Protein AF-A0A091WRX3-F1 (afdb_monomer)

Nearest PDB structures (foldseek):
  2jgs-assembly1_D  TM=9.281E-01  e=1.003E-06  Gallus gallus
  7p4z-assembly1_B-2  TM=9.267E-01  e=4.857E-06  Gallus gallus
  5lur-assembly1_A-2  TM=9.224E-01  e=6.375E-06  Gallus gallus
  2uyw-assembly1_A  TM=9.245E-01  e=2.110E-05  Xenopus tropicalis
  2uz2-assembly1_A-2  TM=9.163E-01  e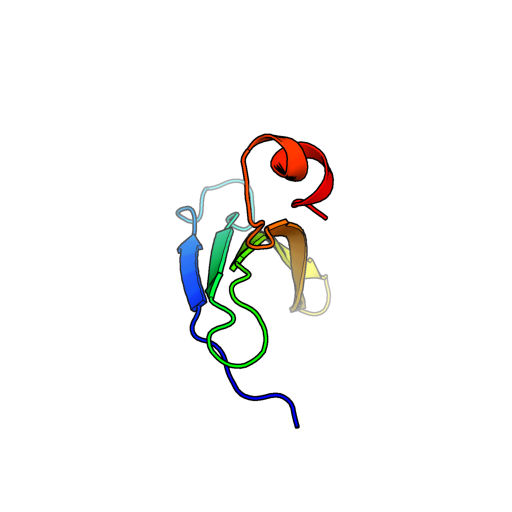=6.611E-05  Xenopus tropicalis

Sequence (73 aa):
CARASPLKGAQQQPGEGGWPTFAFSVRWDKFSNATTAFAGQCFVDTGGKETLTTMWLLREAVGSLEEDWKATR

Solvent-accessible surface area (backbone atoms only — not comparable to full-atom values): 4429 Å² total; per-residue (Å²): 133,93,74,93,60,60,70,56,68,56,65,52,74,79,54,100,84,53,65,38,44,35,38,36,37,36,47,36,87,88,84,43,82,28,38,36,42,38,40,34,34,54,44,68,51,97,85,67,52,76,42,80,50,69,52,69,42,41,36,52,70,66,97,49,77,92,47,50,89,74,28,64,87

Structure (mmCIF, N/CA/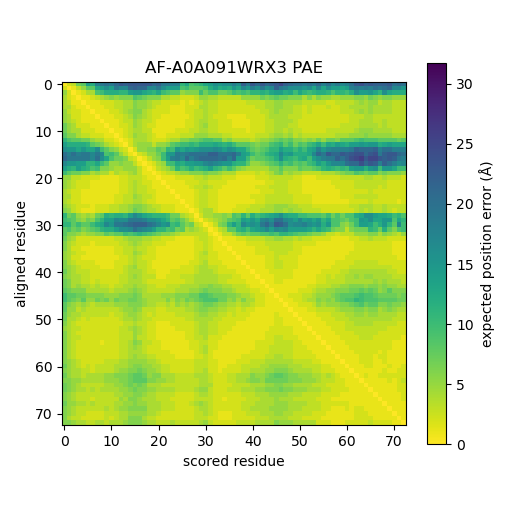C/O backbone):
data_AF-A0A091WRX3-F1
#
_entry.id   AF-A0A091WRX3-F1
#
loop_
_atom_site.group_PDB
_atom_site.id
_atom_site.type_symbol
_atom_site.label_atom_id
_atom_site.label_alt_id
_atom_site.label_comp_id
_atom_site.label_asym_id
_atom_site.label_entity_id
_atom_site.label_seq_id
_atom_site.pdbx_PDB_ins_code
_atom_site.Cartn_x
_atom_site.Cartn_y
_atom_site.Cartn_z
_atom_site.occupancy
_atom_site.B_iso_or_equiv
_atom_site.auth_seq_id
_atom_site.auth_comp_id
_atom_site.auth_asym_id
_atom_site.auth_atom_id
_atom_site.pdbx_PDB_model_num
ATOM 1 N N . CYS A 1 1 ? -10.538 -10.244 -17.733 1.00 61.59 1 CYS A N 1
ATOM 2 C CA . CYS A 1 1 ? -10.892 -11.094 -16.574 1.00 61.59 1 CYS A CA 1
ATOM 3 C C . CYS A 1 1 ? -9.819 -10.958 -15.505 1.00 61.59 1 CYS A C 1
ATOM 5 O O . CYS A 1 1 ? -8.684 -11.322 -15.790 1.00 61.59 1 CYS A O 1
ATOM 7 N N . ALA A 1 2 ? -10.147 -10.434 -14.321 1.00 65.19 2 ALA A N 1
ATOM 8 C CA . ALA A 1 2 ? -9.232 -10.461 -13.179 1.00 65.19 2 ALA A CA 1
ATOM 9 C C . ALA A 1 2 ? -9.029 -11.917 -12.713 1.00 65.19 2 ALA A C 1
ATOM 11 O O . ALA A 1 2 ? -9.957 -12.724 -12.764 1.00 65.19 2 ALA A O 1
ATOM 12 N N . ARG A 1 3 ? -7.808 -12.270 -12.309 1.00 78.88 3 ARG A N 1
ATOM 13 C CA . ARG A 1 3 ? -7.447 -13.575 -11.730 1.00 78.88 3 ARG A CA 1
ATOM 14 C C . ARG A 1 3 ? -6.911 -13.349 -10.324 1.00 78.88 3 ARG A C 1
ATOM 16 O O . ARG A 1 3 ? -6.306 -12.314 -10.067 1.00 78.88 3 ARG A O 1
ATOM 23 N N . ALA A 1 4 ? -7.132 -14.324 -9.447 1.00 89.31 4 ALA A N 1
ATOM 24 C CA . ALA A 1 4 ? -6.638 -14.282 -8.079 1.00 89.31 4 ALA A CA 1
ATOM 25 C C . ALA A 1 4 ? -5.102 -14.218 -8.050 1.00 89.31 4 ALA A C 1
ATOM 27 O O . ALA A 1 4 ? -4.435 -14.972 -8.762 1.00 89.31 4 ALA A O 1
ATOM 28 N N . SER A 1 5 ? -4.578 -13.334 -7.204 1.00 92.00 5 SER A N 1
ATOM 29 C CA . SER A 1 5 ? -3.155 -13.185 -6.904 1.00 92.00 5 SER A CA 1
ATOM 30 C C . SER A 1 5 ? -2.885 -13.607 -5.459 1.00 92.00 5 SER A C 1
ATOM 32 O O . SER A 1 5 ? -3.726 -13.354 -4.593 1.00 92.00 5 SER A O 1
ATOM 34 N N . PRO A 1 6 ? -1.740 -14.248 -5.174 1.00 93.38 6 PRO A N 1
ATOM 35 C CA . PRO A 1 6 ? -1.399 -14.645 -3.817 1.00 93.38 6 PRO A CA 1
ATOM 36 C C . PRO A 1 6 ? -1.072 -13.425 -2.950 1.00 93.38 6 PRO A C 1
ATOM 38 O O . PRO A 1 6 ? -0.453 -12.463 -3.416 1.00 93.38 6 PRO A O 1
ATOM 41 N N . LEU A 1 7 ? -1.424 -13.516 -1.665 1.00 95.81 7 LEU A N 1
ATOM 42 C CA . LEU A 1 7 ? -1.019 -12.560 -0.639 1.00 95.81 7 LEU A CA 1
ATOM 43 C C . LEU A 1 7 ? -0.307 -13.252 0.524 1.00 95.81 7 LEU A C 1
ATOM 45 O O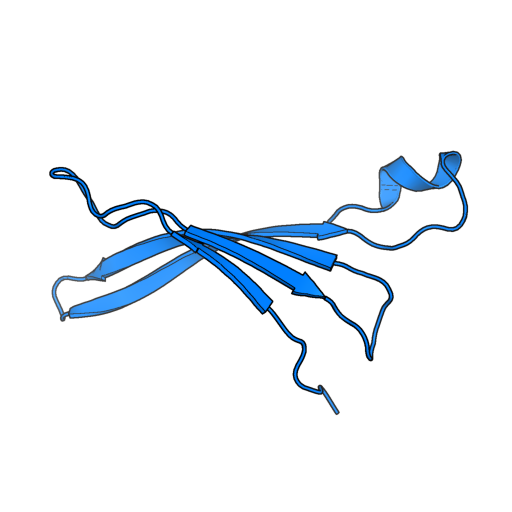 . LEU A 1 7 ? -0.586 -14.412 0.834 1.00 95.81 7 LEU A O 1
ATOM 49 N N . LYS A 1 8 ? 0.619 -12.537 1.165 1.00 98.06 8 LYS A N 1
ATOM 50 C CA . LYS A 1 8 ? 1.291 -12.960 2.405 1.00 98.06 8 LYS A CA 1
ATOM 51 C C . LYS A 1 8 ? 1.435 -11.775 3.343 1.00 98.06 8 LYS A C 1
ATOM 53 O O . LYS A 1 8 ? 1.824 -10.697 2.896 1.00 98.06 8 LYS A O 1
ATOM 58 N N . GLY A 1 9 ? 1.166 -11.980 4.626 1.00 97.81 9 GLY A N 1
ATOM 59 C CA . GLY A 1 9 ? 1.187 -10.910 5.613 1.00 97.81 9 GLY A CA 1
ATOM 60 C C . GLY A 1 9 ? 1.378 -11.386 7.041 1.00 97.81 9 GLY A C 1
ATOM 61 O O . GLY A 1 9 ? 1.568 -12.575 7.296 1.00 97.81 9 GLY A O 1
ATOM 62 N N . ALA A 1 10 ? 1.327 -10.421 7.947 1.00 97.25 10 ALA A N 1
ATOM 63 C CA . ALA A 1 10 ? 1.408 -10.600 9.383 1.00 97.25 10 ALA A CA 1
ATOM 64 C C . ALA A 1 10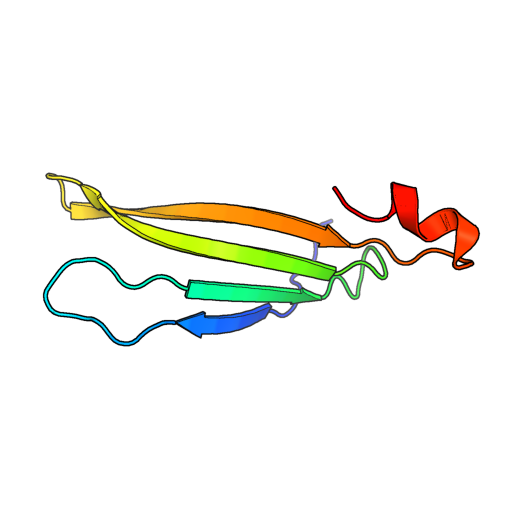 ? 0.513 -9.571 10.086 1.00 97.25 10 ALA A C 1
ATOM 66 O O . ALA A 1 10 ? 0.178 -8.519 9.538 1.00 97.25 10 ALA A O 1
ATOM 67 N N . GLN A 1 11 ? 0.150 -9.885 11.320 1.00 95.81 11 GLN A N 1
ATOM 68 C CA . GLN A 1 11 ? -0.674 -9.060 12.190 1.00 95.81 11 GLN A CA 1
ATOM 69 C C . GLN A 1 11 ? 0.037 -8.928 13.540 1.00 95.81 11 GLN A C 1
ATOM 71 O O . GLN A 1 11 ? 0.661 -9.885 14.004 1.00 95.81 11 GLN A O 1
ATOM 76 N N . GLN A 1 12 ? -0.063 -7.754 14.167 1.00 92.31 12 GLN A N 1
ATOM 77 C CA . GLN A 1 12 ? 0.397 -7.555 15.541 1.00 92.31 12 GLN A CA 1
ATOM 78 C C . GLN A 1 12 ? -0.414 -8.415 16.514 1.00 92.31 12 GLN A C 1
ATOM 80 O O . GLN A 1 12 ? -1.595 -8.696 16.289 1.00 92.31 12 GLN A O 1
ATOM 85 N N . GLN A 1 13 ? 0.201 -8.817 17.626 1.00 87.56 13 GLN A N 1
ATOM 86 C CA . GLN A 1 13 ? -0.559 -9.475 18.685 1.00 87.56 13 GLN A CA 1
ATOM 87 C C . GLN A 1 13 ? -1.638 -8.517 19.216 1.00 87.56 13 GLN A C 1
ATOM 89 O O . GLN A 1 13 ? -1.375 -7.316 19.327 1.00 87.56 13 GLN A O 1
ATOM 94 N N . PRO A 1 14 ? -2.847 -9.012 19.531 1.00 81.62 14 PRO A N 1
ATOM 95 C CA . PRO A 1 14 ? -3.848 -8.200 20.210 1.00 81.62 14 PRO A CA 1
ATOM 96 C C . PRO A 1 14 ? 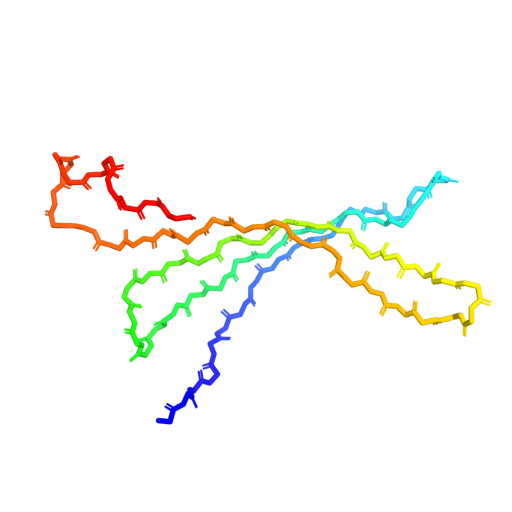-3.261 -7.658 21.523 1.00 81.62 14 PRO A C 1
ATOM 98 O O . PRO A 1 14 ? -2.844 -8.436 22.378 1.00 81.62 14 PRO A O 1
ATOM 101 N N . GLY A 1 15 ? -3.173 -6.334 21.649 1.00 76.50 15 GLY A N 1
ATOM 102 C CA . GLY A 1 15 ? -2.756 -5.658 22.879 1.00 76.50 15 GLY A CA 1
ATOM 103 C C . GLY A 1 15 ? -3.958 -5.181 23.696 1.00 76.50 15 GLY A C 1
ATOM 104 O O . GLY A 1 15 ? -5.093 -5.237 23.231 1.00 76.50 15 GLY A O 1
ATOM 105 N N . GLU A 1 16 ? -3.714 -4.648 24.895 1.00 65.81 16 GLU A N 1
ATOM 106 C CA . GLU A 1 16 ? -4.778 -4.201 25.815 1.00 65.81 16 GLU A CA 1
ATOM 107 C C . GLU A 1 16 ? -5.558 -2.958 25.332 1.00 65.81 16 GLU A C 1
ATOM 109 O O . GLU A 1 16 ? -6.617 -2.653 25.870 1.00 65.81 16 GLU A O 1
ATOM 114 N N . GLY A 1 17 ? -5.061 -2.232 24.321 1.00 65.38 17 GLY A N 1
ATOM 115 C CA . GLY A 1 17 ? -5.548 -0.889 23.977 1.00 65.38 17 GLY A CA 1
ATOM 116 C C . GLY A 1 17 ? -6.253 -0.711 22.626 1.00 65.38 17 GLY A C 1
ATOM 117 O O . GLY A 1 17 ? -6.660 0.410 22.328 1.00 65.38 17 GLY A O 1
ATOM 118 N N . GLY A 1 18 ? -6.393 -1.746 21.785 1.00 78.06 18 GLY A N 1
ATOM 119 C CA . GLY A 1 18 ? -7.074 -1.596 20.490 1.00 78.06 18 GLY A CA 1
ATOM 120 C C . GLY A 1 18 ? -6.959 -2.780 19.529 1.00 78.06 18 GLY A C 1
ATOM 121 O O . GLY A 1 18 ? -6.242 -3.748 19.778 1.00 78.06 18 GLY A O 1
ATOM 122 N N . TRP A 1 19 ? -7.667 -2.685 18.399 1.00 83.94 19 TRP A N 1
ATOM 123 C CA . TRP A 1 19 ? -7.603 -3.676 17.323 1.00 83.94 19 TRP A CA 1
ATOM 124 C C . TRP A 1 19 ? -6.200 -3.720 16.701 1.00 83.94 19 TRP A C 1
ATOM 126 O O . TRP A 1 19 ? -5.628 -2.659 16.434 1.00 83.94 19 TRP A O 1
ATOM 136 N N . PRO A 1 20 ? -5.627 -4.907 16.449 1.00 89.06 20 PRO A N 1
ATOM 137 C CA . PRO A 1 20 ? -4.249 -5.014 15.995 1.00 89.06 20 PRO A CA 1
ATOM 138 C C . PRO A 1 20 ? -4.078 -4.450 14.581 1.00 89.06 20 PRO A C 1
ATOM 140 O O . PRO A 1 20 ? -4.934 -4.619 13.707 1.00 89.06 20 PRO A O 1
ATOM 143 N N . THR A 1 21 ? -2.941 -3.799 14.343 1.00 95.00 21 THR A N 1
ATOM 144 C CA . THR A 1 21 ? -2.528 -3.437 12.987 1.00 95.00 21 THR A CA 1
ATOM 145 C C . THR A 1 21 ? -2.012 -4.667 12.245 1.00 95.00 21 THR A C 1
ATOM 147 O O . THR A 1 21 ? -1.523 -5.634 12.840 1.00 95.00 21 THR A O 1
ATOM 150 N N . PHE A 1 22 ? -2.124 -4.638 10.923 1.00 96.81 22 PHE A N 1
ATOM 151 C CA . PHE A 1 22 ? -1.675 -5.707 10.043 1.00 96.81 22 PHE A CA 1
ATOM 152 C C . PHE A 1 22 ? -0.975 -5.136 8.815 1.00 96.81 22 PHE A C 1
ATOM 154 O O . PHE A 1 22 ? -1.167 -3.976 8.441 1.00 96.81 22 PHE A O 1
ATOM 161 N N . ALA A 1 23 ? -0.190 -5.983 8.160 1.00 98.25 23 ALA A N 1
ATOM 162 C CA . ALA A 1 23 ? 0.363 -5.695 6.851 1.00 98.25 23 ALA A CA 1
ATOM 163 C C . ALA A 1 23 ? 0.404 -6.960 5.997 1.00 98.25 23 ALA A C 1
ATOM 165 O O . ALA A 1 23 ? 0.668 -8.055 6.493 1.00 98.25 23 ALA A O 1
ATOM 166 N N . PHE A 1 24 ? 0.172 -6.813 4.697 1.00 98.50 24 PHE A N 1
ATOM 167 C CA . PHE A 1 24 ? 0.346 -7.894 3.733 1.00 98.50 24 PHE A CA 1
ATOM 168 C C . PHE A 1 24 ? 0.839 -7.363 2.390 1.00 98.50 24 PHE A C 1
ATOM 170 O O . PHE A 1 24 ? 0.675 -6.195 2.054 1.00 98.50 24 PHE A O 1
ATOM 177 N N . SER A 1 25 ? 1.448 -8.244 1.610 1.00 98.06 25 SER A N 1
ATOM 178 C CA . SER A 1 25 ? 1.899 -7.981 0.246 1.00 98.06 25 SER A CA 1
ATOM 179 C C . SER A 1 25 ? 1.109 -8.837 -0.734 1.00 98.06 25 SER A C 1
ATOM 181 O O . SER A 1 25 ? 0.790 -9.987 -0.423 1.00 98.06 25 SER A O 1
ATOM 183 N N . VAL A 1 26 ? 0.809 -8.286 -1.908 1.00 96.69 26 VAL A N 1
ATOM 184 C CA . VAL A 1 26 ? 0.176 -8.985 -3.033 1.00 96.69 26 VAL A CA 1
ATOM 185 C C . VAL A 1 26 ? 1.136 -8.978 -4.214 1.00 96.69 26 VAL A C 1
ATOM 187 O O . VAL A 1 26 ? 1.629 -7.916 -4.604 1.00 96.69 26 VAL A O 1
ATOM 190 N N . ARG A 1 27 ? 1.387 -10.157 -4.793 1.00 93.38 27 ARG A N 1
ATOM 191 C CA . ARG A 1 27 ? 2.203 -10.304 -6.007 1.00 93.38 27 ARG A CA 1
ATOM 192 C C . ARG A 1 27 ? 1.304 -10.465 -7.234 1.00 93.38 27 ARG A C 1
ATOM 194 O O . ARG A 1 27 ? 0.517 -11.412 -7.318 1.00 93.38 27 ARG A O 1
ATOM 201 N N . TRP A 1 28 ? 1.415 -9.560 -8.202 1.00 92.25 28 TRP A N 1
ATOM 202 C CA . TRP A 1 28 ? 0.484 -9.475 -9.334 1.00 92.25 28 TRP A CA 1
ATOM 203 C C . TRP A 1 28 ? 0.868 -10.348 -10.546 1.00 92.25 28 TRP A C 1
ATOM 205 O O . TRP A 1 28 ? 0.770 -9.902 -11.681 1.00 92.25 28 TRP A O 1
ATOM 215 N N . ASP A 1 29 ? 1.213 -11.624 -10.340 1.00 75.25 29 ASP A N 1
ATOM 216 C CA . ASP A 1 29 ? 1.861 -12.523 -11.329 1.00 75.25 29 ASP A CA 1
ATOM 217 C C . ASP A 1 29 ? 1.255 -12.587 -12.753 1.00 75.25 29 ASP A C 1
ATOM 219 O O . ASP A 1 29 ? 1.920 -13.002 -13.700 1.00 75.25 29 ASP A O 1
ATOM 223 N N . LYS A 1 30 ? -0.024 -12.241 -12.929 1.00 68.75 30 LYS A N 1
ATOM 224 C CA . LYS A 1 30 ? -0.755 -12.390 -14.200 1.00 68.75 30 LYS A CA 1
ATOM 225 C C . LYS A 1 30 ? -0.926 -11.106 -15.010 1.00 68.75 30 LYS A C 1
ATOM 227 O O . LYS A 1 30 ? -1.159 -11.219 -16.211 1.00 68.75 30 LYS A O 1
ATOM 232 N N . PHE A 1 31 ? -0.884 -9.930 -14.382 1.00 66.44 31 PHE A N 1
ATOM 233 C CA . PHE A 1 31 ? -1.288 -8.668 -15.030 1.00 66.44 31 PHE A CA 1
ATOM 234 C C . PHE A 1 31 ? -0.226 -7.574 -14.964 1.00 66.44 31 PHE A C 1
ATOM 236 O O . PHE A 1 31 ? -0.295 -6.628 -15.744 1.00 66.44 31 PHE A O 1
ATOM 243 N N . SER A 1 32 ? 0.758 -7.699 -14.075 1.00 78.25 32 SER A N 1
ATOM 244 C CA . SER A 1 32 ? 1.906 -6.801 -14.014 1.00 78.25 32 SER A CA 1
ATOM 245 C C . SER A 1 32 ? 3.014 -7.435 -13.177 1.00 78.25 32 SER A C 1
ATOM 247 O O . SER A 1 32 ? 2.753 -8.161 -12.227 1.00 78.25 32 SER A O 1
ATOM 249 N N . ASN A 1 33 ? 4.273 -7.094 -13.439 1.00 87.94 33 ASN A N 1
ATOM 250 C CA . ASN A 1 33 ? 5.364 -7.440 -12.518 1.00 87.94 33 ASN A CA 1
ATOM 251 C C . ASN A 1 33 ? 5.365 -6.535 -11.267 1.00 87.94 33 ASN A C 1
ATOM 253 O O . ASN A 1 33 ? 6.410 -6.297 -10.667 1.00 87.94 33 ASN A O 1
ATOM 257 N N . ALA A 1 34 ? 4.206 -5.982 -10.899 1.00 93.88 34 ALA A N 1
ATOM 258 C CA . ALA A 1 34 ? 4.071 -5.078 -9.776 1.00 93.88 34 ALA A CA 1
ATOM 259 C C . ALA A 1 34 ? 3.845 -5.848 -8.469 1.00 93.88 34 ALA A C 1
ATOM 261 O O . ALA A 1 34 ? 3.400 -7.000 -8.445 1.00 93.88 34 ALA A O 1
ATOM 262 N N . THR A 1 35 ? 4.100 -5.168 -7.359 1.00 96.00 35 THR A N 1
ATOM 263 C CA . THR A 1 35 ? 3.779 -5.639 -6.010 1.00 96.00 35 THR A CA 1
ATOM 264 C C . THR A 1 35 ? 3.049 -4.531 -5.272 1.00 96.00 35 THR A C 1
ATOM 266 O O . THR A 1 35 ? 3.472 -3.380 -5.331 1.00 96.00 35 THR A O 1
ATOM 269 N N . THR A 1 36 ? 1.973 -4.858 -4.559 1.00 97.75 36 THR A N 1
ATOM 270 C CA . THR A 1 36 ? 1.329 -3.900 -3.648 1.00 97.75 36 THR A CA 1
ATOM 271 C C . THR A 1 36 ? 1.532 -4.343 -2.215 1.00 97.75 36 THR A C 1
ATOM 273 O O . THR A 1 36 ? 1.230 -5.488 -1.878 1.00 97.75 36 THR A O 1
ATOM 276 N N . ALA A 1 37 ? 2.021 -3.440 -1.372 1.00 98.38 37 ALA A N 1
ATOM 277 C CA . ALA A 1 37 ? 2.014 -3.617 0.072 1.00 98.38 37 ALA A CA 1
ATOM 278 C C . ALA A 1 37 ? 0.829 -2.850 0.660 1.00 98.38 37 ALA A C 1
ATOM 280 O O . ALA A 1 37 ? 0.616 -1.690 0.316 1.00 98.38 37 ALA A O 1
ATOM 281 N N . PHE A 1 38 ? 0.079 -3.499 1.542 1.00 98.69 38 PHE A N 1
ATOM 282 C CA . PHE A 1 38 ? -1.003 -2.914 2.322 1.00 98.69 38 PHE A CA 1
ATOM 283 C C . PHE A 1 38 ? -0.597 -2.903 3.790 1.00 98.69 38 PHE A C 1
ATOM 285 O O . PHE A 1 38 ? -0.056 -3.893 4.289 1.00 98.69 38 PHE A O 1
ATOM 292 N N . ALA A 1 39 ? -0.904 -1.813 4.483 1.00 98.44 39 ALA A N 1
ATOM 293 C CA . ALA A 1 39 ? -0.819 -1.716 5.934 1.00 98.44 39 ALA A CA 1
ATOM 294 C C . ALA A 1 39 ? -2.106 -1.080 6.459 1.00 98.44 39 ALA A C 1
ATOM 296 O O . ALA A 1 39 ? -2.643 -0.154 5.845 1.00 98.44 39 ALA A O 1
ATOM 297 N N . GLY A 1 40 ? -2.624 -1.587 7.571 1.00 97.00 40 GLY A N 1
ATOM 298 C CA . GLY A 1 40 ? -3.915 -1.139 8.065 1.00 97.00 40 GLY A CA 1
ATOM 299 C C . GLY A 1 40 ? -4.263 -1.630 9.455 1.00 97.00 40 GLY A C 1
ATOM 300 O O . GLY A 1 40 ? -3.441 -2.201 10.171 1.00 97.00 40 GLY A O 1
ATOM 301 N N . GLN A 1 41 ? -5.514 -1.382 9.815 1.00 95.56 41 GLN A N 1
ATOM 302 C CA . GLN A 1 41 ? -6.114 -1.749 11.090 1.00 95.56 41 GLN A CA 1
ATOM 303 C C . GLN A 1 41 ? -7.567 -2.172 10.859 1.00 95.56 41 GLN A C 1
ATOM 305 O O . GLN A 1 41 ? -8.229 -1.667 9.948 1.00 95.56 41 GLN A O 1
ATOM 310 N N . CYS A 1 42 ? -8.046 -3.127 11.655 1.00 92.44 42 CYS A N 1
ATOM 311 C CA . CYS A 1 42 ? -9.463 -3.472 11.701 1.00 92.44 42 CYS A CA 1
ATOM 312 C C . CYS A 1 42 ? -10.188 -2.554 12.690 1.00 92.44 42 CYS A C 1
ATOM 314 O O . CYS A 1 42 ? -9.669 -2.274 13.763 1.00 92.44 42 CYS A O 1
ATOM 316 N N . PHE A 1 43 ? -11.389 -2.108 12.353 1.00 91.00 43 PHE A N 1
ATOM 317 C CA . PHE A 1 43 ? -12.276 -1.375 13.246 1.00 91.00 43 PHE A CA 1
ATOM 318 C C . PHE A 1 43 ? -13.626 -2.071 13.294 1.00 91.00 43 PHE A C 1
ATOM 320 O O . PHE A 1 43 ? -14.129 -2.508 12.262 1.00 91.00 43 PHE A O 1
ATOM 327 N N . VAL A 1 44 ? -14.219 -2.141 14.482 1.00 90.75 44 VAL A N 1
ATOM 328 C CA . VAL A 1 44 ? -15.562 -2.687 14.687 1.00 90.75 44 VAL A CA 1
ATOM 329 C C . VAL A 1 44 ? -16.460 -1.563 15.176 1.00 90.75 44 VAL A C 1
ATOM 331 O O . VAL A 1 44 ? -16.126 -0.894 16.155 1.00 90.75 44 VAL A O 1
ATOM 334 N N . ASP A 1 45 ? -17.557 -1.316 14.464 1.00 91.31 45 ASP A N 1
ATOM 335 C CA . ASP A 1 45 ? -18.525 -0.289 14.849 1.00 91.31 45 ASP A CA 1
ATOM 336 C C . ASP A 1 45 ? -19.485 -0.767 15.955 1.00 91.31 45 ASP A C 1
ATOM 338 O O . ASP A 1 45 ? -19.440 -1.909 16.416 1.00 91.31 45 ASP A O 1
ATOM 342 N N . THR A 1 46 ? -20.379 0.120 16.396 1.00 93.94 46 THR A N 1
ATOM 343 C CA . THR A 1 46 ? -21.362 -0.182 17.451 1.00 93.94 46 THR A CA 1
ATOM 344 C C . THR A 1 46 ? -22.381 -1.254 17.056 1.00 93.94 46 THR A C 1
ATOM 346 O O . THR A 1 46 ? -23.019 -1.828 17.935 1.00 93.94 46 THR A O 1
ATOM 349 N N . GLY A 1 47 ? -22.537 -1.537 15.759 1.00 95.56 47 GLY A N 1
ATOM 350 C CA . GLY A 1 47 ? -23.375 -2.612 15.227 1.00 95.56 47 GLY A CA 1
ATOM 351 C C . GLY A 1 47 ? -22.625 -3.931 15.022 1.00 95.56 47 GLY A C 1
ATOM 352 O O . GLY A 1 47 ? -23.225 -4.893 14.544 1.00 95.56 47 GLY A O 1
ATOM 353 N N . GLY A 1 48 ? -21.333 -3.991 15.363 1.00 93.19 48 GLY A N 1
ATOM 354 C CA . GLY A 1 48 ? -20.492 -5.173 15.184 1.00 93.19 48 GLY A CA 1
ATOM 355 C C . GLY A 1 48 ? -19.941 -5.349 13.766 1.00 93.19 48 GLY A C 1
ATOM 356 O O . GLY A 1 48 ? -19.389 -6.405 13.462 1.00 93.19 48 GLY A O 1
ATOM 357 N N . LYS A 1 49 ? -20.078 -4.355 12.878 1.00 96.00 49 LYS A N 1
ATOM 358 C CA . LYS A 1 49 ? -19.534 -4.440 11.518 1.00 96.00 49 LYS A CA 1
ATOM 359 C C . LYS A 1 49 ? -18.030 -4.188 11.533 1.00 96.00 49 LYS A C 1
ATOM 361 O O . LYS A 1 49 ? -17.570 -3.133 11.969 1.00 96.00 49 LYS A O 1
ATOM 366 N N . GLU A 1 50 ? -17.280 -5.128 10.970 1.00 94.19 50 GLU A N 1
ATOM 367 C CA . GLU A 1 50 ? -15.831 -5.025 10.798 1.00 94.19 50 GLU A CA 1
ATOM 368 C C . GLU A 1 50 ? -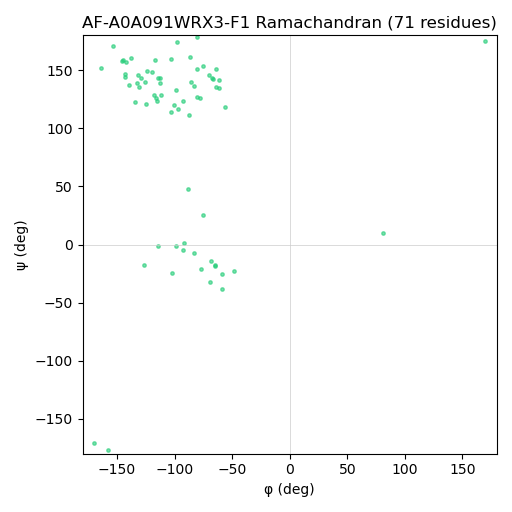15.472 -4.222 9.536 1.00 94.19 50 GLU A C 1
ATOM 370 O O . GLU A 1 50 ? -16.057 -4.403 8.464 1.00 94.19 50 GLU A O 1
ATOM 3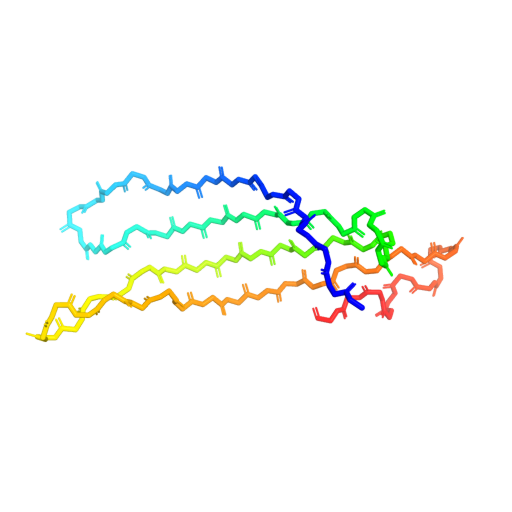75 N N . THR A 1 51 ? -14.490 -3.330 9.649 1.00 95.50 51 THR A N 1
ATOM 376 C CA . THR A 1 51 ? -13.946 -2.529 8.546 1.00 95.50 51 THR A CA 1
ATOM 377 C C . THR A 1 51 ? -12.424 -2.540 8.604 1.00 95.50 51 THR A C 1
ATOM 379 O O . THR A 1 51 ? -11.833 -2.109 9.589 1.00 95.50 51 THR A O 1
ATOM 382 N N . LEU A 1 52 ? -11.775 -2.982 7.526 1.00 96.56 52 LEU A N 1
ATOM 383 C CA . LEU A 1 52 ? -10.328 -2.853 7.363 1.00 96.56 52 LEU A CA 1
ATOM 384 C C . LEU A 1 52 ? -10.013 -1.499 6.726 1.00 96.56 52 LEU A C 1
ATOM 386 O O . LEU A 1 52 ? -10.307 -1.281 5.551 1.00 96.56 52 LEU A O 1
ATOM 390 N N .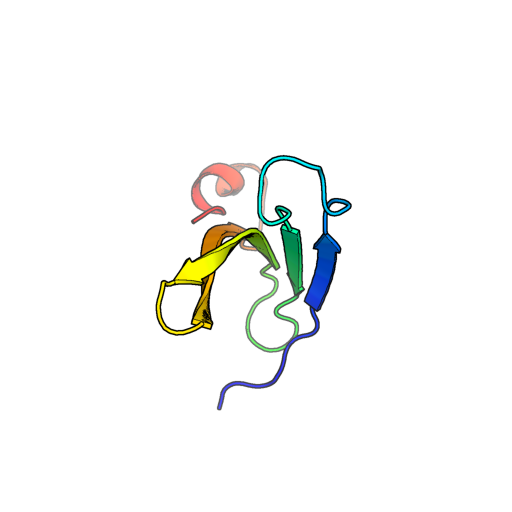 THR A 1 53 ? -9.400 -0.591 7.477 1.00 97.44 53 THR A N 1
ATOM 391 C CA . THR A 1 53 ? -8.873 0.658 6.913 1.00 97.44 53 THR A CA 1
ATOM 392 C C . THR A 1 53 ? -7.414 0.451 6.548 1.00 97.44 53 THR A C 1
ATOM 394 O O . THR A 1 53 ? -6.611 0.082 7.409 1.00 97.44 53 THR A O 1
ATOM 397 N N . THR A 1 54 ? -7.059 0.689 5.289 1.00 98.31 54 THR A N 1
ATOM 398 C CA . THR A 1 54 ? -5.710 0.422 4.781 1.00 98.31 54 THR A CA 1
ATOM 399 C C . THR A 1 54 ? -5.161 1.599 3.999 1.00 98.31 54 THR A C 1
ATOM 401 O O . THR A 1 54 ? -5.889 2.225 3.230 1.00 98.31 54 THR A O 1
ATOM 404 N N . MET A 1 55 ? -3.854 1.805 4.104 1.00 98.62 55 MET A N 1
ATOM 405 C CA . MET A 1 55 ? -3.066 2.487 3.083 1.00 98.62 55 MET A CA 1
ATOM 406 C C . MET A 1 55 ? -2.282 1.449 2.285 1.00 98.62 55 MET A C 1
ATOM 408 O O . MET A 1 55 ? -2.066 0.322 2.743 1.00 98.62 55 MET A O 1
ATOM 412 N N . TRP A 1 56 ? -1.863 1.828 1.085 1.00 98.62 56 TRP A N 1
ATOM 413 C CA . TRP A 1 56 ? -1.110 0.946 0.212 1.00 98.62 56 TRP A CA 1
ATOM 414 C C . TRP A 1 56 ? -0.023 1.699 -0.540 1.00 98.62 56 TRP A C 1
ATOM 416 O O . TRP A 1 56 ? -0.108 2.908 -0.724 1.00 98.62 56 TRP A O 1
ATOM 426 N N . LEU A 1 57 ? 0.988 0.946 -0.965 1.00 98.50 57 LEU A N 1
ATOM 427 C CA . LEU A 1 57 ? 1.987 1.373 -1.938 1.00 98.50 57 LEU A CA 1
ATOM 428 C C . LEU A 1 57 ? 2.001 0.349 -3.063 1.00 98.50 57 LEU A C 1
ATOM 430 O O . LEU A 1 57 ? 2.232 -0.841 -2.815 1.00 98.50 57 LEU A O 1
ATOM 434 N N . LEU A 1 58 ? 1.738 0.795 -4.288 1.00 97.31 58 LEU A N 1
ATOM 435 C CA . LEU A 1 58 ? 1.861 -0.039 -5.480 1.00 97.31 58 LEU A CA 1
ATOM 436 C C . LEU A 1 58 ? 3.214 0.249 -6.104 1.00 97.31 58 LEU A C 1
ATOM 438 O O . LEU A 1 58 ? 3.462 1.354 -6.579 1.00 97.31 58 LEU A O 1
ATOM 442 N N . ARG A 1 59 ? 4.057 -0.776 -6.148 1.00 97.44 59 ARG A N 1
ATOM 443 C CA . ARG A 1 59 ? 5.371 -0.711 -6.759 1.00 97.44 59 ARG A CA 1
ATOM 444 C C . ARG A 1 59 ? 5.367 -1.390 -8.121 1.00 97.44 59 ARG A C 1
ATOM 446 O O . ARG A 1 59 ? 5.203 -2.607 -8.200 1.00 97.44 59 ARG A O 1
ATOM 453 N N . GLU A 1 60 ? 5.577 -0.615 -9.178 1.00 95.44 60 GLU A N 1
ATOM 454 C CA . GLU A 1 60 ? 5.781 -1.122 -10.535 1.00 95.44 60 GLU A CA 1
ATOM 455 C C . GLU A 1 60 ? 7.226 -1.594 -10.749 1.00 95.44 60 GLU A C 1
ATOM 457 O O . GLU A 1 60 ? 8.173 -1.093 -10.135 1.00 95.44 60 GLU A O 1
ATOM 462 N N . ALA A 1 61 ? 7.395 -2.570 -11.643 1.00 94.69 61 ALA A N 1
ATOM 463 C CA . ALA A 1 61 ? 8.703 -2.914 -12.182 1.00 94.69 61 ALA A CA 1
ATOM 464 C C . ALA A 1 61 ? 9.060 -1.915 -13.291 1.00 94.69 61 ALA A C 1
ATOM 466 O O . ALA A 1 61 ? 8.279 -1.732 -14.224 1.00 94.69 61 ALA A O 1
ATOM 467 N N . VAL A 1 62 ? 10.234 -1.298 -13.193 1.00 95.44 62 VAL A N 1
ATOM 468 C CA . VAL A 1 62 ? 10.770 -0.350 -14.181 1.00 95.44 62 VAL A CA 1
ATOM 469 C C . VAL A 1 62 ? 12.053 -0.894 -14.804 1.00 95.44 62 VAL A C 1
ATOM 471 O O . VAL A 1 62 ? 12.681 -1.792 -14.239 1.00 95.44 62 VAL A O 1
ATOM 474 N N . GLY A 1 63 ? 12.414 -0.396 -15.989 1.00 96.56 63 GLY A N 1
ATOM 475 C CA . GLY A 1 63 ? 13.527 -0.943 -16.770 1.00 96.56 63 GLY A CA 1
ATOM 476 C C . GLY A 1 63 ? 14.905 -0.531 -16.256 1.00 96.56 63 GLY A C 1
ATOM 477 O O . GLY A 1 63 ? 15.889 -1.210 -16.547 1.00 96.56 63 GLY A O 1
ATOM 478 N N . SER A 1 64 ? 14.984 0.562 -15.493 1.00 97.50 64 SER A N 1
ATOM 479 C CA . SER A 1 64 ? 16.241 1.094 -14.972 1.00 97.50 64 SER A CA 1
ATOM 480 C C . SER A 1 64 ? 16.053 1.894 -13.678 1.00 97.50 64 SER A C 1
ATOM 482 O O . SER A 1 64 ? 14.931 2.180 -13.255 1.00 97.50 64 SER A O 1
ATOM 484 N N . LEU A 1 65 ? 17.164 2.255 -13.030 1.00 97.38 65 LEU A N 1
ATOM 485 C CA . LEU A 1 65 ? 17.151 3.022 -11.782 1.00 97.38 65 LEU A CA 1
ATOM 486 C C . LEU A 1 65 ? 16.683 4.469 -11.998 1.00 97.38 65 LEU A C 1
ATOM 488 O O . LEU A 1 65 ? 16.023 5.044 -11.140 1.00 97.38 65 LEU A O 1
ATOM 492 N N . GLU A 1 66 ? 16.967 5.051 -13.161 1.00 98.38 66 GLU A N 1
ATO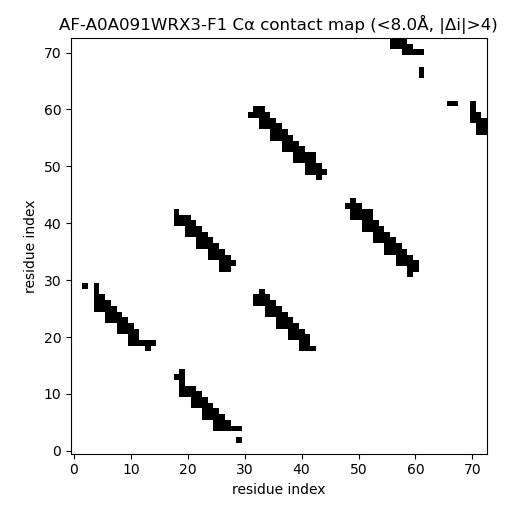M 493 C CA . GLU A 1 66 ? 16.548 6.409 -13.532 1.00 98.38 66 GLU A CA 1
ATOM 494 C C . GLU A 1 66 ? 15.023 6.532 -13.654 1.00 98.38 66 GLU A C 1
ATOM 496 O O . GLU A 1 66 ? 14.479 7.633 -13.608 1.00 98.38 66 GLU A O 1
ATOM 501 N N . GLU A 1 67 ? 14.321 5.408 -13.793 1.00 97.88 67 GLU A N 1
ATOM 502 C CA . GLU A 1 67 ? 12.863 5.334 -13.832 1.00 97.88 67 GLU A CA 1
ATOM 503 C C . GLU A 1 67 ? 12.223 5.087 -12.455 1.00 97.88 67 GLU A C 1
ATOM 505 O O . GLU A 1 67 ? 10.998 5.096 -12.346 1.00 97.88 67 GLU A O 1
ATOM 510 N N . ASP A 1 68 ? 13.014 4.879 -11.397 1.00 97.31 68 ASP A N 1
ATOM 511 C CA . ASP A 1 68 ? 12.525 4.522 -10.056 1.00 97.31 68 ASP A CA 1
ATOM 512 C C . ASP A 1 68 ? 11.561 5.559 -9.468 1.00 97.31 68 ASP A C 1
ATOM 514 O O . ASP A 1 68 ? 10.547 5.206 -8.866 1.00 97.31 68 ASP A O 1
ATOM 518 N N . TRP A 1 69 ? 11.834 6.842 -9.711 1.00 97.56 69 TRP A N 1
ATOM 519 C CA . TRP A 1 69 ? 11.085 7.959 -9.130 1.00 97.56 69 TRP A CA 1
ATOM 520 C C . TRP A 1 69 ? 9.587 7.949 -9.479 1.00 97.56 69 TRP A C 1
ATOM 522 O O . TRP A 1 69 ? 8.785 8.502 -8.729 1.00 97.56 69 TRP A O 1
ATOM 532 N N . LYS A 1 70 ? 9.201 7.322 -10.601 1.00 96.19 70 LYS A N 1
ATOM 533 C CA . LYS A 1 70 ? 7.803 7.195 -11.060 1.00 96.19 70 LYS A CA 1
ATOM 534 C C . LYS A 1 70 ? 7.164 5.845 -10.712 1.00 96.19 70 LYS A C 1
ATOM 536 O O . LYS A 1 70 ? 6.008 5.618 -11.057 1.00 96.19 70 LYS A O 1
ATOM 541 N N . ALA A 1 71 ? 7.905 4.932 -10.082 1.00 96.88 71 ALA A N 1
ATOM 542 C CA . ALA A 1 71 ? 7.510 3.531 -9.940 1.00 96.88 71 ALA A CA 1
ATOM 543 C C . ALA A 1 71 ? 6.559 3.255 -8.763 1.00 96.88 71 ALA A C 1
ATOM 545 O O . ALA A 1 71 ? 6.082 2.127 -8.629 1.00 96.88 71 ALA A O 1
ATOM 546 N N . THR A 1 72 ? 6.296 4.244 -7.905 1.00 97.88 72 THR A N 1
ATOM 547 C CA . THR A 1 72 ? 5.441 4.084 -6.722 1.00 97.88 72 THR A CA 1
ATOM 548 C C . THR A 1 72 ? 4.197 4.957 -6.838 1.00 97.88 72 THR A C 1
ATOM 550 O O . THR A 1 72 ? 4.308 6.166 -7.037 1.00 97.88 72 THR A O 1
ATOM 553 N N . ARG A 1 73 ? 3.023 4.335 -6.694 1.00 96.12 73 ARG A N 1
ATOM 554 C CA . ARG A 1 73 ? 1.735 5.015 -6.495 1.00 96.12 73 ARG A CA 1
ATOM 555 C C . ARG A 1 73 ? 1.250 4.828 -5.068 1.00 96.12 73 ARG A C 1
ATOM 557 O O . ARG A 1 73 ? 1.551 3.747 -4.500 1.00 96.12 73 ARG A O 1
#

InterPro domains:
  IPR005468 Avidin/streptavidin [PF01382] (3-73)
  IPR005468 Avidin/streptavidin [PS51326] (1-73)
  IPR036896 Avidin-like superfamily [G3DSA:2.40.128.30] (1-73)
  IPR036896 Avidin-like superfamily [SSF50876] (3-73)
  IPR051764 Avidin/Streptavidin-related [PTHR34399] (3-73)

Foldseek 3Di:
DDDDWDKDWDWDDDDPPDFIKIKMKTQRVPPANKIKIKIFGWDQDPVRDIDTDIDMWIAHDDPDPVCRVVGID

Secondary structure (DSSP, 8-state):
------EEEEEPPPBTTBPPEEEEEEE-TTT-S-EEEEEEEEEE-TT--EEEEEEEEEE---SSGGGGGGSB-

Radius of gyration: 15.84 Å; Cα contacts (8 Å, |Δi|>4): 124; chains: 1; bounding box: 40×23×43 Å

pLDDT: mean 91.49, std 9.58, range [61.59, 98.69]

Organism: Opisthocomus hoazin (NCBI:txid30419)

Mean predicted aligned error: 4.62 Å